Protein AF-A0A3P7NVQ3-F1 (afdb_monomer_lite)

Secondary structure (DSSP, 8-state):
-TTTTTHHHHTT--HHHHHHHHHHHHHTS---SSSSHHHHHHHHHHHHHHHHTSSGGGGS-HHHHHHHHHHHHHTTTT--S--HHHHHHTT-GGGGT-SSSHHHHHHHHHHHHHHSSTTTTTTSHHHHHHHHH--S-THHHHHHHHHHHHTS-SSS-HHHHHHHHHHHHHHHHHHHS----

Radius of gyration: 16.4 Å; chains: 1; bounding box: 39×44×44 Å

Structure (mmCIF, N/CA/C/O backbone):
data_AF-A0A3P7NVQ3-F1
#
_entry.id   AF-A0A3P7NVQ3-F1
#
loop_
_atom_site.group_PDB
_atom_site.id
_atom_site.type_symbol
_atom_site.label_atom_id
_atom_site.label_alt_id
_atom_site.label_comp_id
_atom_site.label_asym_id
_atom_site.label_entity_id
_atom_site.label_seq_id
_atom_site.pdbx_PDB_ins_code
_atom_site.Cartn_x
_atom_site.Cartn_y
_atom_site.Cartn_z
_atom_site.occupancy
_atom_site.B_iso_or_equiv
_atom_site.auth_seq_id
_atom_site.auth_comp_id
_atom_site.auth_asym_id
_atom_site.auth_atom_id
_atom_site.pdbx_PDB_model_num
ATOM 1 N N . MET A 1 1 ? -5.938 -7.712 10.468 1.00 94.06 1 MET A N 1
ATOM 2 C CA . MET A 1 1 ? -5.215 -6.427 10.282 1.00 94.06 1 MET A CA 1
ATOM 3 C C . MET A 1 1 ? -6.097 -5.220 10.588 1.00 94.06 1 MET A C 1
ATOM 5 O O . MET A 1 1 ? -6.006 -4.724 11.696 1.00 94.06 1 MET A O 1
ATOM 9 N N . PHE A 1 2 ? -6.963 -4.755 9.673 1.00 95.00 2 PHE A N 1
ATOM 10 C CA . PHE A 1 2 ? -7.770 -3.534 9.885 1.00 95.00 2 PHE A CA 1
ATOM 11 C C . PHE A 1 2 ? -8.706 -3.619 11.100 1.00 95.00 2 PHE A C 1
ATOM 13 O O . PHE A 1 2 ? -8.749 -2.690 11.899 1.00 95.00 2 PHE A O 1
ATOM 20 N N . THR A 1 3 ? -9.419 -4.737 11.265 1.00 95.75 3 THR A N 1
ATOM 21 C CA . THR A 1 3 ? -10.297 -4.971 12.424 1.00 95.75 3 THR A CA 1
ATOM 22 C C . THR A 1 3 ? -9.504 -5.094 13.727 1.00 95.75 3 THR A C 1
ATOM 24 O O . THR A 1 3 ? -9.864 -4.470 14.714 1.00 95.75 3 THR A O 1
ATOM 27 N N . ASP A 1 4 ? -8.384 -5.824 13.731 1.00 96.25 4 ASP A N 1
ATOM 28 C CA . ASP A 1 4 ? -7.575 -6.053 14.948 1.00 96.25 4 ASP A CA 1
ATOM 29 C C . ASP A 1 4 ? -6.795 -4.813 15.421 1.00 96.25 4 ASP A C 1
ATOM 31 O O . ASP A 1 4 ? -6.326 -4.764 16.565 1.00 96.25 4 ASP A O 1
ATOM 35 N N . LEU A 1 5 ? -6.603 -3.844 14.521 1.00 94.06 5 LEU A N 1
ATOM 36 C CA . LEU A 1 5 ? -6.102 -2.500 14.819 1.00 94.06 5 LEU A CA 1
ATOM 37 C C . LEU A 1 5 ? -7.241 -1.513 15.129 1.00 94.06 5 LEU A C 1
ATOM 39 O O . LEU A 1 5 ? -6.966 -0.335 15.320 1.00 94.06 5 LEU A O 1
ATOM 43 N N . ASP A 1 6 ? -8.498 -1.970 15.163 1.00 94.25 6 ASP A N 1
ATOM 44 C CA . ASP A 1 6 ? -9.700 -1.163 15.425 1.00 94.25 6 ASP A CA 1
ATOM 45 C C . ASP A 1 6 ? -9.954 -0.032 14.399 1.00 94.25 6 ASP A C 1
ATOM 47 O O . ASP A 1 6 ? -10.791 0.847 14.591 1.00 94.25 6 ASP A O 1
ATOM 51 N N . LEU A 1 7 ? -9.282 -0.073 13.245 1.00 90.81 7 LEU A N 1
ATOM 52 C CA . LEU A 1 7 ? -9.358 0.978 12.221 1.00 90.81 7 LEU A CA 1
ATOM 53 C C . LEU A 1 7 ? -10.731 1.030 11.544 1.00 90.81 7 LEU A C 1
ATOM 55 O O . LEU A 1 7 ? -11.182 2.094 11.132 1.00 90.81 7 LEU A O 1
ATOM 59 N N . VAL A 1 8 ? -11.409 -0.117 11.439 1.00 91.50 8 VAL A N 1
ATOM 60 C CA . VAL A 1 8 ? -12.754 -0.195 10.849 1.00 91.50 8 VAL A CA 1
ATOM 61 C C . VAL A 1 8 ? -13.749 0.630 11.662 1.00 91.50 8 VAL A C 1
ATOM 63 O O . VAL A 1 8 ? -14.489 1.429 11.092 1.00 91.50 8 VAL A O 1
ATOM 66 N N . ASN A 1 9 ? -13.726 0.482 12.987 1.00 91.12 9 ASN A N 1
ATOM 67 C CA . ASN A 1 9 ? -14.638 1.196 13.874 1.00 91.12 9 ASN A CA 1
ATOM 68 C C . ASN A 1 9 ? -14.258 2.674 13.979 1.00 91.12 9 ASN A C 1
ATOM 70 O O . ASN A 1 9 ? -15.122 3.534 13.831 1.00 91.12 9 ASN A O 1
ATOM 74 N N . ARG A 1 10 ? -12.966 2.973 14.170 1.00 88.06 10 ARG A N 1
ATOM 75 C CA . ARG A 1 10 ? -12.467 4.344 14.372 1.00 88.06 10 ARG A CA 1
ATOM 76 C C . ARG A 1 10 ? -12.704 5.273 13.195 1.00 88.06 10 ARG A C 1
ATOM 78 O O . ARG A 1 10 ? -12.962 6.453 13.396 1.00 88.06 10 ARG A O 1
ATOM 85 N N . PHE A 1 11 ? -12.624 4.742 11.979 1.00 84.44 11 PHE A N 1
ATOM 86 C CA . PHE A 1 11 ? -12.828 5.514 10.754 1.00 84.44 11 PHE A CA 1
ATOM 87 C C . PHE A 1 11 ? -14.183 5.248 10.095 1.00 84.44 11 PHE A C 1
ATOM 89 O O . PHE A 1 11 ? -14.410 5.711 8.980 1.00 84.44 11 PHE A O 1
ATOM 96 N N . HIS A 1 12 ? -15.080 4.508 10.760 1.00 84.06 12 HIS A N 1
ATOM 97 C CA . HIS A 1 12 ? -16.396 4.135 10.230 1.00 84.06 12 HIS A CA 1
ATOM 98 C C . HIS A 1 12 ? -16.325 3.539 8.815 1.00 84.06 12 HIS A C 1
ATOM 100 O O . HIS A 1 12 ? -17.126 3.855 7.932 1.00 84.06 12 HIS A O 1
ATOM 106 N N . ILE A 1 13 ? -15.331 2.679 8.592 1.00 84.69 13 ILE A N 1
ATOM 107 C CA . ILE A 1 13 ? -15.088 2.066 7.291 1.00 84.69 13 ILE A CA 1
ATOM 108 C C . ILE A 1 13 ? -16.152 0.996 7.051 1.00 84.69 13 ILE A C 1
ATOM 110 O O . ILE A 1 13 ? -16.251 0.024 7.798 1.00 84.69 13 ILE A O 1
ATOM 114 N N . ASP A 1 14 ? -16.916 1.131 5.967 1.00 87.88 14 ASP A N 1
ATOM 115 C CA . ASP A 1 14 ? -17.829 0.075 5.534 1.00 87.88 14 ASP A CA 1
ATOM 116 C C . ASP A 1 14 ? -17.043 -1.203 5.196 1.00 87.88 14 ASP A C 1
ATOM 118 O O . ASP A 1 14 ? -16.196 -1.219 4.296 1.00 87.88 14 ASP A O 1
ATOM 122 N N . TYR A 1 15 ? -17.334 -2.287 5.916 1.00 89.06 15 TYR A N 1
ATOM 123 C CA . TYR A 1 15 ? -16.588 -3.542 5.812 1.00 89.06 15 TYR A CA 1
ATOM 124 C C . TYR A 1 15 ? -16.634 -4.130 4.396 1.00 89.06 15 TYR A C 1
ATOM 126 O O . TYR A 1 15 ? -15.621 -4.600 3.877 1.00 89.06 15 TYR A O 1
ATOM 134 N N . ILE A 1 16 ? -17.788 -4.051 3.726 1.00 90.25 16 ILE A N 1
ATOM 135 C CA . ILE A 1 16 ? -17.937 -4.559 2.360 1.00 90.25 16 ILE A CA 1
ATOM 136 C C . ILE A 1 16 ? -17.099 -3.728 1.381 1.00 90.25 16 ILE A C 1
ATOM 138 O O . ILE A 1 16 ? -16.435 -4.291 0.507 1.00 90.25 16 ILE A O 1
ATOM 142 N N . SER A 1 17 ? -17.089 -2.404 1.529 1.00 86.69 17 SER A N 1
ATOM 143 C CA . SER A 1 17 ? -16.240 -1.507 0.740 1.00 86.69 17 SER A CA 1
ATOM 144 C C . SER A 1 17 ? -14.755 -1.806 0.966 1.00 86.69 17 SER A C 1
ATOM 146 O O . SER A 1 17 ? -14.005 -1.875 -0.008 1.00 86.69 17 SER A O 1
ATOM 148 N N . LEU A 1 18 ? -14.336 -2.093 2.207 1.00 90.44 18 LEU A N 1
ATOM 149 C CA . LEU A 1 18 ? -12.960 -2.498 2.521 1.00 90.44 18 LEU A CA 1
ATOM 150 C C . LEU A 1 18 ? -12.584 -3.804 1.815 1.00 90.44 18 LEU A C 1
ATOM 152 O O . LEU A 1 18 ? -11.536 -3.877 1.175 1.00 90.44 18 LEU A O 1
ATOM 156 N N . CYS A 1 19 ? -13.443 -4.825 1.876 1.00 92.75 19 CYS A N 1
ATOM 157 C CA . CYS A 1 19 ? -13.215 -6.091 1.179 1.00 92.75 19 CYS A CA 1
ATOM 158 C C . CYS A 1 19 ? -13.107 -5.897 -0.338 1.00 92.75 19 CYS A C 1
ATOM 160 O O . CYS A 1 19 ? -12.206 -6.449 -0.969 1.00 92.75 19 CYS A O 1
ATOM 162 N N . ARG A 1 20 ? -13.992 -5.096 -0.942 1.00 91.56 20 ARG A N 1
ATOM 163 C CA . ARG A 1 20 ? -13.943 -4.816 -2.385 1.00 91.56 20 ARG A CA 1
ATOM 164 C C . ARG A 1 20 ? -12.692 -4.031 -2.779 1.00 91.56 20 ARG A C 1
ATOM 166 O O . ARG A 1 20 ? -12.107 -4.320 -3.824 1.00 91.56 20 ARG A O 1
ATOM 173 N N . TRP A 1 21 ? -12.262 -3.083 -1.949 1.00 92.31 21 TRP A N 1
ATOM 174 C CA . TRP A 1 21 ? -11.001 -2.374 -2.145 1.00 92.31 21 TRP A CA 1
ATOM 175 C C . TRP A 1 21 ? -9.808 -3.339 -2.079 1.00 92.31 21 TRP A C 1
ATOM 177 O O . TRP A 1 21 ? -9.025 -3.379 -3.022 1.00 92.31 21 TRP A O 1
ATOM 187 N N . LEU A 1 22 ? -9.728 -4.207 -1.062 1.00 95.19 22 LEU A N 1
ATOM 188 C CA . LEU A 1 22 ? -8.673 -5.226 -0.942 1.00 95.19 22 LEU A CA 1
ATOM 189 C C . LEU A 1 22 ? -8.615 -6.158 -2.161 1.00 95.19 22 LEU A C 1
ATOM 191 O O . LEU A 1 22 ? -7.534 -6.463 -2.665 1.00 95.19 22 LEU A O 1
ATOM 195 N N . LEU A 1 23 ? -9.773 -6.594 -2.665 1.00 95.50 23 LEU A N 1
ATOM 196 C CA . LEU A 1 23 ? -9.852 -7.401 -3.885 1.00 95.50 23 LEU A CA 1
ATOM 197 C C . LEU A 1 23 ? -9.375 -6.627 -5.119 1.00 95.50 23 LEU A C 1
ATOM 199 O O . LEU A 1 23 ? -8.719 -7.206 -5.985 1.00 95.50 23 LEU A O 1
ATOM 203 N N . SER A 1 24 ? -9.670 -5.329 -5.189 1.00 94.88 24 SER A N 1
ATOM 204 C CA . SER A 1 24 ? -9.212 -4.457 -6.273 1.00 94.88 24 SER A CA 1
ATOM 205 C C . SER A 1 24 ? -7.697 -4.259 -6.223 1.00 94.88 24 SER A C 1
ATOM 207 O O . SER A 1 24 ? -7.045 -4.428 -7.248 1.00 94.88 24 SER A O 1
ATOM 209 N N . VAL A 1 25 ? -7.121 -4.008 -5.044 1.00 95.44 25 VAL A N 1
ATOM 210 C CA . VAL A 1 25 ? -5.664 -3.943 -4.834 1.00 95.44 25 VAL A CA 1
ATOM 211 C C . VAL A 1 25 ? -5.010 -5.247 -5.282 1.00 95.44 25 VAL A C 1
ATOM 213 O O . VAL A 1 25 ? -4.164 -5.228 -6.171 1.00 95.44 25 VAL A O 1
ATOM 216 N N . LYS A 1 26 ? -5.467 -6.396 -4.765 1.00 97.31 26 LYS A N 1
ATOM 217 C CA . LYS A 1 26 ? -4.950 -7.717 -5.154 1.00 97.31 26 LYS A CA 1
ATOM 218 C C . LYS A 1 26 ? -4.996 -7.941 -6.666 1.00 97.31 26 LYS A C 1
ATOM 220 O O . LYS A 1 26 ? -4.033 -8.449 -7.230 1.00 97.31 26 LYS A O 1
ATOM 225 N N . LYS A 1 27 ? -6.101 -7.574 -7.324 1.00 96.94 27 LYS A N 1
ATOM 226 C CA . LYS A 1 27 ? -6.277 -7.736 -8.776 1.00 96.94 27 LYS A CA 1
ATOM 227 C C . LYS A 1 27 ? -5.294 -6.889 -9.596 1.00 96.94 27 LYS A C 1
ATOM 229 O O . LYS A 1 27 ? -4.994 -7.258 -10.726 1.00 96.94 27 LYS A O 1
ATOM 234 N N . ASN A 1 28 ? -4.816 -5.772 -9.050 1.00 96.62 28 ASN A N 1
ATOM 235 C CA . ASN A 1 28 ? -3.883 -4.868 -9.727 1.00 96.62 28 ASN A CA 1
ATOM 236 C C . ASN A 1 28 ? -2.406 -5.210 -9.462 1.00 96.62 28 ASN A C 1
ATOM 238 O O . ASN A 1 28 ? -1.522 -4.539 -9.985 1.00 96.62 28 ASN A O 1
ATOM 242 N N . TYR A 1 29 ? -2.114 -6.278 -8.718 1.00 97.81 29 TYR A N 1
ATOM 243 C CA . TYR A 1 29 ? -0.786 -6.888 -8.722 1.00 97.81 29 TYR A CA 1
ATOM 244 C C . TYR A 1 29 ? -0.635 -7.840 -9.911 1.00 97.81 29 TYR A C 1
ATOM 246 O O . TYR A 1 29 ? -1.507 -8.670 -10.169 1.00 97.81 29 TYR A O 1
ATOM 254 N N . ARG A 1 30 ? 0.494 -7.742 -10.620 1.00 96.94 30 ARG A N 1
ATOM 255 C CA . ARG A 1 30 ? 0.827 -8.649 -11.726 1.00 96.94 30 ARG A CA 1
ATOM 256 C C . ARG A 1 30 ? 1.413 -9.960 -11.211 1.00 96.94 30 ARG A C 1
ATOM 258 O O . ARG A 1 30 ? 1.992 -10.020 -10.126 1.00 96.94 30 ARG A O 1
ATOM 265 N N . ASP A 1 31 ? 1.294 -10.998 -12.032 1.00 96.50 31 ASP A N 1
ATOM 266 C CA . ASP A 1 31 ? 1.946 -12.282 -11.792 1.00 96.50 31 ASP A CA 1
ATOM 267 C C . ASP A 1 31 ? 3.416 -12.213 -12.234 1.00 96.50 31 ASP A C 1
ATOM 269 O O . ASP A 1 31 ? 3.766 -12.456 -13.388 1.00 96.50 31 ASP A O 1
ATOM 273 N N . VAL A 1 32 ? 4.269 -11.758 -11.317 1.00 94.56 32 VAL A N 1
ATOM 274 C CA . VAL A 1 32 ? 5.725 -11.660 -11.481 1.00 94.56 32 VAL A CA 1
ATOM 275 C C . VAL A 1 32 ? 6.415 -12.411 -10.347 1.00 94.56 32 VAL A C 1
ATOM 277 O O . VAL A 1 32 ? 5.838 -12.599 -9.278 1.00 94.56 32 VAL A O 1
ATOM 280 N N . ILE A 1 33 ? 7.674 -12.809 -10.546 1.00 92.69 33 ILE A N 1
ATOM 281 C CA . ILE A 1 33 ? 8.394 -13.707 -9.624 1.00 92.69 33 ILE A CA 1
ATOM 282 C C . ILE A 1 33 ? 8.419 -13.179 -8.177 1.00 92.69 33 ILE A C 1
ATOM 284 O O . ILE A 1 33 ? 8.233 -13.956 -7.244 1.00 92.69 33 ILE A O 1
ATOM 288 N N . TYR A 1 34 ? 8.630 -11.870 -7.987 1.00 89.56 34 TYR A N 1
ATOM 289 C CA . TYR A 1 34 ? 8.819 -11.280 -6.655 1.00 89.56 34 TYR A CA 1
ATOM 290 C C . TYR A 1 34 ? 7.787 -10.206 -6.287 1.00 89.56 34 TYR A C 1
ATOM 292 O O . TYR A 1 34 ? 7.025 -10.423 -5.352 1.00 89.56 34 TYR A O 1
ATOM 300 N N . HIS A 1 35 ? 7.725 -9.082 -7.014 1.00 91.06 35 HIS A N 1
ATOM 301 C CA . HIS A 1 35 ? 6.845 -7.929 -6.731 1.00 91.06 35 HIS A CA 1
ATOM 302 C C . HIS A 1 35 ? 5.363 -8.195 -7.071 1.00 91.06 35 HIS A C 1
ATOM 304 O O . HIS A 1 35 ? 4.754 -7.530 -7.905 1.00 91.06 35 HIS A O 1
ATOM 310 N N . ASN A 1 36 ? 4.798 -9.235 -6.464 1.00 92.62 36 ASN A N 1
ATOM 311 C CA . ASN A 1 36 ? 3.431 -9.709 -6.651 1.00 92.62 36 ASN A CA 1
ATOM 312 C C . ASN A 1 36 ? 2.594 -9.499 -5.374 1.00 92.62 36 ASN A C 1
ATOM 314 O O . ASN A 1 36 ? 3.081 -9.020 -4.348 1.00 92.62 36 ASN A O 1
ATOM 318 N N . TRP A 1 37 ? 1.322 -9.906 -5.411 1.00 97.62 37 TRP A N 1
ATOM 319 C CA . TRP A 1 37 ? 0.411 -9.769 -4.268 1.00 97.62 37 TRP A CA 1
ATOM 320 C C . TRP A 1 37 ? 0.948 -10.406 -2.978 1.00 97.62 37 TRP A C 1
ATOM 322 O O . TRP A 1 37 ? 0.734 -9.873 -1.890 1.00 97.62 37 TRP A O 1
ATOM 332 N N . ARG A 1 38 ? 1.653 -11.542 -3.072 1.00 95.38 38 ARG A N 1
ATOM 333 C CA . ARG A 1 38 ? 2.204 -12.212 -1.888 1.00 95.38 38 ARG A CA 1
ATOM 334 C C . ARG A 1 38 ? 3.290 -11.365 -1.232 1.00 95.38 38 ARG A C 1
ATOM 336 O O . ARG A 1 38 ? 3.328 -11.303 -0.007 1.00 95.38 38 ARG A O 1
ATOM 343 N N . HIS A 1 39 ? 4.122 -10.688 -2.022 1.00 90.88 39 HIS A N 1
ATOM 344 C CA . HIS A 1 39 ? 5.099 -9.738 -1.497 1.00 90.88 39 HIS A CA 1
ATOM 345 C C . HIS A 1 39 ? 4.418 -8.588 -0.745 1.00 90.88 39 HIS A C 1
ATOM 347 O O . HIS A 1 39 ? 4.717 -8.371 0.428 1.00 90.88 39 HIS A O 1
ATOM 353 N N . ALA A 1 40 ? 3.437 -7.929 -1.362 1.00 91.06 40 ALA A N 1
ATOM 354 C CA . ALA A 1 40 ? 2.699 -6.834 -0.730 1.00 91.06 40 ALA A CA 1
ATOM 355 C C . ALA A 1 40 ? 1.985 -7.259 0.561 1.00 91.06 40 ALA A C 1
ATOM 357 O O . ALA A 1 40 ? 2.050 -6.569 1.580 1.00 91.06 40 ALA A O 1
ATOM 358 N N . PHE A 1 41 ? 1.352 -8.436 0.548 1.00 94.56 41 PHE A N 1
ATOM 359 C CA . PHE A 1 41 ? 0.707 -8.997 1.729 1.00 94.56 41 PHE A CA 1
ATOM 360 C C . PHE A 1 41 ? 1.708 -9.279 2.855 1.00 94.56 41 PHE A C 1
ATOM 362 O O . PHE A 1 41 ? 1.426 -8.947 4.003 1.00 94.56 41 PHE A O 1
ATOM 369 N N . ASN A 1 42 ? 2.878 -9.846 2.541 1.00 89.94 42 ASN A N 1
ATOM 370 C CA . ASN A 1 42 ? 3.928 -10.092 3.531 1.00 89.94 42 ASN A CA 1
ATOM 371 C C . ASN A 1 42 ? 4.431 -8.780 4.145 1.00 89.94 42 ASN A C 1
ATOM 373 O O . ASN A 1 42 ? 4.528 -8.684 5.361 1.00 89.94 42 ASN A O 1
ATOM 377 N N . VAL A 1 43 ? 4.680 -7.749 3.330 1.00 84.81 43 VAL A N 1
ATOM 378 C CA . VAL A 1 43 ? 5.092 -6.421 3.818 1.00 84.81 43 VAL A CA 1
ATOM 379 C C . VAL A 1 43 ? 4.036 -5.834 4.765 1.00 84.81 43 VAL A C 1
ATOM 381 O O . VAL A 1 43 ? 4.367 -5.381 5.862 1.00 84.81 43 VAL A O 1
ATOM 384 N N . ALA A 1 44 ? 2.753 -5.897 4.395 1.00 90.75 44 ALA A N 1
ATOM 385 C CA . ALA A 1 44 ? 1.658 -5.439 5.252 1.00 90.75 44 ALA A CA 1
ATOM 386 C C . ALA A 1 44 ? 1.525 -6.267 6.541 1.00 90.75 44 ALA A C 1
ATOM 388 O O . ALA A 1 44 ? 1.275 -5.713 7.612 1.00 90.75 44 ALA A O 1
ATOM 389 N N . GLN A 1 45 ? 1.720 -7.585 6.458 1.00 92.25 45 GLN A N 1
ATOM 390 C CA . GLN A 1 45 ? 1.664 -8.483 7.607 1.00 92.25 45 GLN A CA 1
ATOM 391 C C . GLN A 1 45 ? 2.804 -8.224 8.586 1.00 92.25 45 GLN A C 1
ATOM 393 O O . GLN A 1 45 ? 2.550 -8.162 9.789 1.00 92.25 45 GLN A O 1
ATOM 398 N N . THR A 1 46 ? 4.023 -8.011 8.097 1.00 85.69 46 THR A N 1
ATOM 399 C CA . THR A 1 46 ? 5.161 -7.661 8.946 1.00 85.69 46 THR A CA 1
ATOM 400 C C . THR A 1 46 ? 4.911 -6.347 9.677 1.00 85.69 46 THR A C 1
ATOM 402 O O . THR A 1 46 ? 5.094 -6.273 10.892 1.00 85.69 46 THR A O 1
ATOM 405 N N . MET A 1 47 ? 4.388 -5.335 8.979 1.00 86.56 47 MET A N 1
ATOM 406 C CA . MET A 1 47 ? 4.044 -4.056 9.599 1.00 86.56 47 MET A CA 1
ATOM 407 C C . MET A 1 47 ? 2.923 -4.185 10.638 1.00 86.56 47 MET A C 1
ATOM 409 O O . MET A 1 47 ? 3.009 -3.632 11.733 1.00 86.56 47 MET A O 1
ATOM 413 N N . PHE A 1 48 ? 1.897 -4.988 10.346 1.00 90.88 48 PHE A N 1
ATOM 414 C CA . PHE A 1 48 ? 0.845 -5.314 11.306 1.00 90.88 48 PHE A CA 1
ATOM 415 C C . PHE A 1 48 ? 1.394 -6.007 12.563 1.00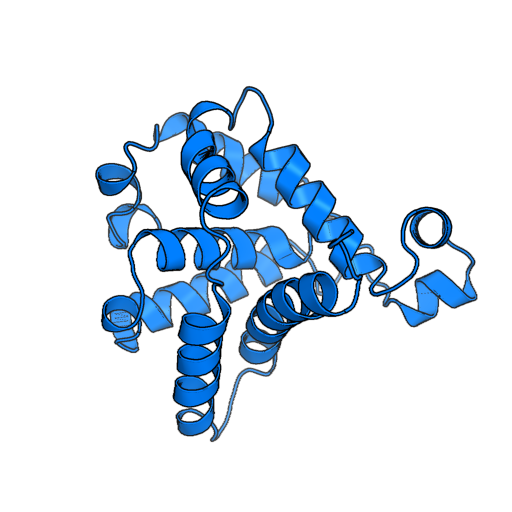 90.88 48 PHE A C 1
ATOM 417 O O . PHE A 1 48 ? 1.022 -5.635 13.677 1.00 90.88 48 PHE 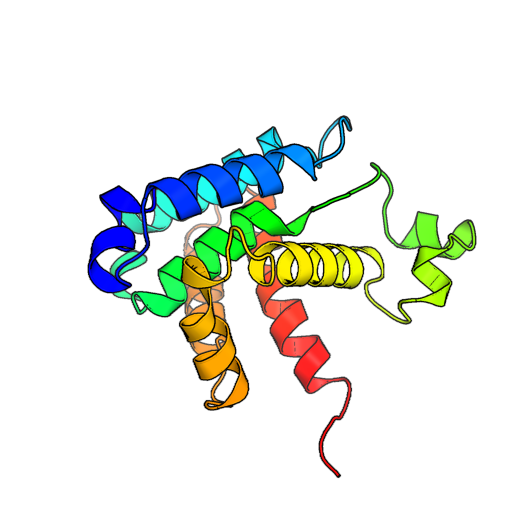A O 1
ATOM 424 N N . SER A 1 49 ? 2.307 -6.970 12.410 1.00 87.19 49 SER A N 1
ATOM 425 C CA . SER A 1 49 ? 2.990 -7.601 13.542 1.00 87.19 49 SER A CA 1
ATOM 426 C C . SER A 1 49 ? 3.781 -6.578 14.353 1.00 87.19 49 SER A C 1
ATOM 428 O O . SER A 1 49 ? 3.687 -6.566 15.575 1.00 87.19 49 SER A O 1
ATOM 430 N N . MET A 1 50 ? 4.481 -5.649 13.707 1.00 83.31 50 MET A N 1
ATOM 431 C CA . MET A 1 50 ? 5.212 -4.601 14.423 1.00 83.31 50 MET A CA 1
ATOM 432 C C . MET A 1 50 ? 4.290 -3.649 15.193 1.00 83.31 50 MET A C 1
ATOM 434 O O . MET A 1 50 ? 4.646 -3.220 16.292 1.00 83.31 50 MET A O 1
ATOM 438 N N . PHE A 1 51 ? 3.085 -3.373 14.689 1.00 85.94 51 PHE A N 1
ATOM 439 C CA . PHE A 1 51 ? 2.073 -2.649 15.458 1.00 85.94 51 PHE A CA 1
ATOM 440 C C . PHE A 1 51 ? 1.574 -3.450 16.665 1.00 85.94 51 PHE A C 1
ATOM 442 O O . PHE A 1 51 ? 1.579 -2.921 17.776 1.00 85.94 51 PHE A O 1
ATOM 449 N N . LYS A 1 52 ? 1.172 -4.713 16.474 1.00 88.38 52 LYS A N 1
ATOM 450 C CA . LYS A 1 52 ? 0.522 -5.514 17.528 1.00 88.38 52 LYS A CA 1
ATOM 451 C C . LYS A 1 52 ? 1.480 -6.073 18.574 1.00 88.38 52 LYS A C 1
ATOM 453 O O . LYS A 1 52 ? 1.131 -6.094 19.748 1.00 88.38 52 LYS A O 1
ATOM 458 N N . THR A 1 53 ? 2.643 -6.564 18.158 1.00 86.50 53 THR A N 1
ATOM 459 C CA . THR A 1 53 ? 3.609 -7.243 19.036 1.00 86.50 53 THR A CA 1
ATOM 460 C C . THR A 1 53 ? 4.886 -6.435 19.225 1.00 86.50 53 THR A C 1
ATOM 462 O O . THR A 1 53 ? 5.491 -6.498 20.289 1.00 86.50 53 THR A O 1
ATOM 465 N N . GLY A 1 54 ? 5.278 -5.637 18.229 1.00 78.00 54 GLY A N 1
ATOM 466 C CA . GLY A 1 54 ? 6.468 -4.780 18.293 1.00 78.00 54 GLY A CA 1
ATOM 467 C C . GLY A 1 54 ? 6.273 -3.472 19.067 1.00 78.00 54 GLY A C 1
ATOM 468 O O . GLY A 1 54 ? 7.206 -2.678 19.155 1.00 78.00 54 GLY A O 1
ATOM 469 N N . GLY A 1 55 ? 5.073 -3.218 19.598 1.00 80.38 55 GLY A N 1
ATOM 470 C CA . GLY A 1 55 ? 4.764 -2.021 20.382 1.00 80.38 55 GLY A CA 1
ATOM 471 C C . GLY A 1 55 ? 4.716 -0.724 19.572 1.00 80.38 55 GLY A C 1
ATOM 472 O O . GLY A 1 55 ? 4.581 0.343 20.164 1.00 80.38 55 GLY A O 1
ATOM 473 N N . LEU A 1 56 ? 4.796 -0.777 18.235 1.00 78.69 56 LEU A N 1
ATOM 474 C CA . LEU A 1 56 ? 4.776 0.437 17.420 1.00 78.69 56 LEU A CA 1
ATOM 475 C C . LEU A 1 56 ? 3.424 1.144 17.457 1.00 78.69 56 LEU A C 1
ATOM 477 O O . LEU A 1 56 ? 3.397 2.353 17.281 1.00 78.69 56 LEU A O 1
ATOM 481 N N . GLN A 1 57 ? 2.314 0.442 17.712 1.00 83.44 57 GLN A N 1
ATOM 482 C CA . GLN A 1 57 ? 0.982 1.057 17.693 1.00 83.44 57 GLN A CA 1
ATOM 483 C C . GLN A 1 57 ? 0.856 2.247 18.665 1.00 83.44 57 GLN A C 1
ATOM 485 O O . GLN A 1 57 ? 0.098 3.166 18.392 1.00 83.44 57 GLN A O 1
ATOM 490 N N . SER A 1 58 ? 1.621 2.283 19.762 1.00 85.06 58 SER A N 1
ATOM 491 C CA . SER A 1 58 ? 1.622 3.414 20.706 1.00 85.06 58 SER A CA 1
ATOM 492 C C . SER A 1 58 ? 2.404 4.642 20.216 1.00 85.06 58 SER A C 1
ATOM 494 O O . SER A 1 58 ? 2.272 5.722 20.787 1.00 85.06 58 SER A O 1
ATOM 496 N N . LEU A 1 59 ? 3.231 4.490 19.175 1.00 78.88 59 LEU A N 1
ATOM 497 C CA . LEU A 1 59 ? 4.072 5.553 18.615 1.00 78.88 59 LEU A CA 1
ATOM 498 C C . LEU A 1 59 ? 3.401 6.313 17.465 1.00 78.88 59 LEU A C 1
ATOM 500 O O . LEU A 1 59 ? 3.897 7.384 17.094 1.00 78.88 59 LEU A O 1
ATOM 504 N N . PHE A 1 60 ? 2.320 5.756 16.915 1.00 77.12 60 PHE A N 1
ATOM 505 C CA . PHE A 1 60 ? 1.598 6.266 15.753 1.00 77.12 60 PHE A CA 1
ATOM 506 C C . PHE A 1 60 ? 0.139 6.547 16.100 1.00 77.12 60 PHE A C 1
ATOM 508 O O . PHE A 1 60 ? -0.486 5.806 16.854 1.00 77.12 60 PHE A O 1
ATOM 515 N N . GLY A 1 61 ? -0.421 7.599 15.510 1.00 79.38 61 GLY A N 1
ATOM 516 C CA . GLY A 1 61 ? -1.861 7.836 15.534 1.00 79.38 61 GLY A CA 1
ATOM 517 C C . GLY A 1 61 ? -2.620 6.810 14.688 1.00 79.38 61 GLY A C 1
ATOM 518 O O . GLY A 1 61 ? -2.062 6.193 13.778 1.00 79.38 61 GLY A O 1
ATOM 519 N N . ASP A 1 62 ? -3.923 6.666 14.933 1.00 84.50 62 ASP A N 1
ATOM 520 C CA . ASP A 1 62 ? -4.768 5.714 14.195 1.00 84.50 62 ASP A CA 1
ATOM 521 C C . ASP A 1 62 ? -4.754 5.980 12.680 1.00 84.50 62 ASP A C 1
ATOM 523 O O . ASP A 1 62 ? -4.735 5.047 11.875 1.00 84.50 62 ASP A O 1
ATOM 527 N N . LEU A 1 63 ? -4.700 7.257 12.280 1.00 78.38 63 LEU A N 1
ATOM 528 C CA . LEU A 1 63 ? -4.640 7.658 10.871 1.00 78.38 63 LEU A CA 1
ATOM 529 C C . LEU A 1 63 ? -3.311 7.254 10.227 1.00 78.38 63 LEU A C 1
ATOM 531 O O . LEU A 1 63 ? -3.281 6.824 9.077 1.00 78.38 63 LEU A O 1
ATOM 535 N N . GLU A 1 64 ? -2.216 7.366 10.974 1.00 78.81 64 GLU A N 1
ATOM 536 C CA . GLU A 1 64 ? -0.882 6.983 10.516 1.00 78.81 64 GLU A CA 1
ATOM 537 C C . GLU A 1 64 ? -0.798 5.462 10.375 1.00 78.81 64 GLU A C 1
ATOM 539 O O . GLU A 1 64 ? -0.329 4.970 9.352 1.00 78.81 64 GLU A O 1
ATOM 544 N N . CYS A 1 65 ? -1.340 4.711 11.341 1.00 83.75 65 CYS A N 1
ATOM 545 C CA . CYS A 1 65 ? -1.469 3.256 11.253 1.00 83.75 65 CYS A CA 1
ATOM 546 C C . CYS A 1 65 ? -2.272 2.833 10.013 1.00 83.75 65 CYS A C 1
ATOM 548 O O . CYS A 1 65 ? -1.849 1.941 9.273 1.00 83.75 65 CYS A O 1
ATOM 550 N N . LEU A 1 66 ? -3.407 3.493 9.756 1.00 83.69 66 LEU A N 1
ATOM 551 C CA . LEU A 1 66 ? -4.233 3.243 8.575 1.00 83.69 66 LEU A CA 1
ATOM 552 C C . LEU A 1 66 ? -3.468 3.523 7.276 1.00 83.69 66 LEU A C 1
ATOM 554 O O . LEU A 1 66 ? -3.429 2.666 6.391 1.00 83.69 66 LEU A O 1
ATOM 558 N N . ALA A 1 67 ? -2.828 4.690 7.178 1.00 79.12 67 ALA A N 1
ATOM 559 C CA . ALA A 1 67 ? -2.050 5.090 6.010 1.00 79.12 67 ALA A CA 1
ATOM 560 C C . ALA A 1 67 ? -0.880 4.131 5.741 1.00 79.12 67 ALA A C 1
ATOM 562 O O . ALA A 1 67 ? -0.662 3.740 4.597 1.00 79.12 67 ALA A O 1
ATOM 563 N N . ILE A 1 68 ? -0.170 3.699 6.788 1.00 81.31 68 ILE A N 1
ATOM 564 C CA . ILE A 1 68 ? 0.947 2.754 6.685 1.00 81.31 68 ILE A CA 1
ATOM 565 C C . ILE A 1 68 ? 0.472 1.399 6.142 1.00 81.31 68 ILE A C 1
ATOM 567 O O . ILE A 1 68 ? 1.071 0.882 5.202 1.00 81.31 68 ILE A O 1
ATOM 571 N N . ILE A 1 69 ? -0.619 0.828 6.669 1.00 89.12 69 ILE A N 1
ATOM 572 C CA . ILE A 1 69 ? -1.138 -0.460 6.175 1.00 89.12 69 ILE A CA 1
ATOM 573 C C . ILE A 1 69 ? -1.606 -0.352 4.716 1.00 89.12 69 ILE A C 1
ATOM 575 O O . ILE A 1 69 ? -1.311 -1.242 3.915 1.00 89.12 69 ILE A O 1
ATOM 579 N N . ILE A 1 70 ? -2.293 0.737 4.346 1.00 86.69 70 ILE A N 1
ATOM 580 C CA . ILE A 1 70 ? -2.709 0.989 2.956 1.00 86.69 70 ILE A CA 1
ATOM 581 C C . ILE A 1 70 ? -1.488 1.103 2.034 1.00 86.69 70 ILE A C 1
ATOM 583 O O . ILE A 1 70 ? -1.482 0.495 0.961 1.00 86.69 70 ILE A O 1
ATOM 587 N N . ALA A 1 71 ? -0.450 1.830 2.459 1.00 80.94 71 ALA A N 1
ATOM 588 C CA . ALA A 1 71 ? 0.791 1.981 1.707 1.00 80.94 71 ALA A CA 1
ATOM 589 C C . ALA A 1 71 ? 1.493 0.631 1.509 1.00 80.94 71 ALA A C 1
ATOM 591 O O . ALA A 1 71 ? 1.807 0.274 0.378 1.00 80.94 71 ALA A O 1
ATOM 592 N N . CYS A 1 72 ? 1.654 -0.170 2.568 1.00 86.12 72 CYS A N 1
ATOM 593 C CA . CYS A 1 72 ? 2.246 -1.507 2.472 1.00 86.12 72 CYS A CA 1
ATOM 594 C C . CYS A 1 72 ? 1.518 -2.399 1.455 1.00 86.12 72 CYS A C 1
ATOM 596 O O . CYS A 1 72 ? 2.166 -3.080 0.661 1.00 86.12 72 CYS A O 1
ATOM 598 N N . LEU A 1 73 ? 0.182 -2.365 1.445 1.00 93.19 73 LEU A N 1
ATOM 599 C CA . LEU A 1 73 ? -0.635 -3.148 0.515 1.00 93.19 73 LEU A CA 1
ATOM 600 C C . LEU A 1 73 ? -0.583 -2.649 -0.935 1.00 93.19 73 LEU A C 1
ATOM 602 O O . LEU A 1 73 ? -0.978 -3.404 -1.816 1.00 93.19 73 LEU A O 1
ATOM 606 N N . SER A 1 74 ? -0.137 -1.413 -1.179 1.00 89.38 74 SER A N 1
ATOM 607 C CA . SER A 1 74 ? -0.259 -0.740 -2.484 1.00 89.38 74 SER A CA 1
ATOM 608 C C . SER A 1 74 ? 1.081 -0.346 -3.122 1.00 89.38 74 SER A C 1
ATOM 610 O O . SER A 1 74 ? 1.094 0.154 -4.242 1.00 89.38 74 SER A O 1
ATOM 612 N N . HIS A 1 75 ? 2.208 -0.548 -2.433 1.00 83.50 75 HIS A N 1
ATOM 613 C CA . HIS A 1 75 ? 3.505 0.032 -2.811 1.00 83.50 75 HIS A CA 1
ATOM 614 C C . HIS A 1 75 ? 4.113 -0.479 -4.129 1.00 83.50 75 HIS A C 1
ATOM 616 O O . HIS A 1 75 ? 5.056 0.116 -4.626 1.00 83.50 75 HIS A O 1
ATOM 622 N N . ASP A 1 76 ? 3.581 -1.565 -4.690 1.00 88.69 76 ASP A N 1
ATOM 623 C CA . ASP A 1 76 ? 4.118 -2.248 -5.880 1.00 88.69 76 ASP A CA 1
ATOM 624 C C . ASP A 1 76 ? 3.001 -2.553 -6.905 1.00 88.69 76 ASP A C 1
ATOM 626 O O . ASP A 1 76 ? 3.065 -3.508 -7.686 1.00 88.69 76 ASP A O 1
ATOM 630 N N . LEU A 1 77 ? 1.914 -1.774 -6.883 1.00 90.62 77 LEU A N 1
ATOM 631 C CA . LEU A 1 77 ? 0.772 -1.963 -7.782 1.00 90.62 77 LEU A CA 1
ATOM 632 C C . LEU A 1 77 ? 1.181 -1.880 -9.259 1.00 90.62 77 LEU A C 1
ATOM 634 O O . LEU A 1 77 ? 1.856 -0.951 -9.681 1.00 90.62 77 LEU A O 1
ATOM 638 N N . ASP A 1 78 ? 0.726 -2.825 -10.080 1.00 95.56 78 ASP A N 1
ATOM 639 C CA . ASP A 1 78 ? 1.075 -2.939 -11.503 1.00 95.56 78 ASP A CA 1
ATOM 640 C C . ASP A 1 78 ? 2.585 -3.128 -11.791 1.00 95.56 78 ASP A C 1
ATOM 642 O O . ASP A 1 78 ? 3.026 -2.943 -12.928 1.00 95.56 78 ASP A O 1
ATOM 646 N N . HIS A 1 79 ? 3.399 -3.545 -10.809 1.00 91.81 79 HIS A N 1
ATOM 647 C CA . HIS A 1 79 ? 4.831 -3.788 -11.019 1.00 91.81 79 HIS A CA 1
ATOM 648 C C . HIS A 1 79 ? 5.092 -4.885 -12.071 1.00 91.81 79 HIS A C 1
ATOM 650 O O . HIS A 1 79 ? 4.521 -5.974 -12.036 1.00 91.81 79 HIS A O 1
ATOM 656 N N . ARG A 1 80 ? 5.997 -4.615 -13.025 1.00 93.12 80 ARG A N 1
ATOM 657 C CA . ARG A 1 80 ? 6.204 -5.441 -14.241 1.00 93.12 80 ARG A CA 1
ATOM 658 C C . ARG A 1 80 ? 7.390 -6.405 -14.182 1.00 93.12 80 ARG A C 1
ATOM 660 O O . ARG A 1 80 ? 7.711 -7.047 -15.173 1.00 93.12 80 ARG A O 1
ATOM 667 N N . GLY A 1 81 ? 8.036 -6.515 -13.024 1.00 90.31 81 GLY A N 1
ATOM 668 C CA . GLY A 1 81 ? 9.180 -7.411 -12.800 1.00 90.31 81 GLY A CA 1
ATOM 669 C C . GLY A 1 81 ? 10.519 -6.835 -13.272 1.00 90.31 81 GLY A C 1
ATOM 670 O O . GLY A 1 81 ? 11.498 -7.557 -13.410 1.00 90.31 81 GLY A O 1
ATOM 671 N N . THR A 1 82 ? 10.563 -5.529 -13.505 1.00 90.00 82 THR A N 1
ATOM 672 C CA . THR A 1 82 ? 11.723 -4.785 -14.011 1.00 90.00 82 THR A CA 1
ATOM 673 C C . THR A 1 82 ? 11.962 -3.571 -13.126 1.00 90.00 82 THR A C 1
ATOM 675 O O . THR A 1 82 ? 10.998 -3.057 -12.575 1.00 90.00 82 THR A O 1
ATOM 678 N N . ASN A 1 83 ? 13.191 -3.065 -13.052 1.00 83.56 83 ASN A N 1
ATOM 679 C CA . ASN A 1 83 ? 13.526 -1.889 -12.242 1.00 83.56 83 ASN A CA 1
ATOM 680 C C . ASN A 1 83 ? 13.500 -0.571 -13.049 1.00 83.56 83 ASN A C 1
ATOM 682 O O . ASN A 1 83 ? 13.392 -0.581 -14.275 1.00 83.56 83 ASN A O 1
ATOM 686 N N . ASN A 1 84 ? 13.663 0.569 -12.369 1.00 79.25 84 ASN A N 1
ATOM 687 C CA . ASN A 1 84 ? 13.696 1.897 -12.999 1.00 79.25 84 ASN A CA 1
ATOM 688 C C . ASN A 1 84 ? 14.775 2.042 -14.084 1.00 79.25 84 ASN A C 1
ATOM 690 O O . ASN A 1 84 ? 14.530 2.661 -15.117 1.00 79.25 84 ASN A O 1
ATOM 694 N N . GLN A 1 85 ? 15.957 1.443 -13.898 1.00 83.25 85 GLN A N 1
ATOM 695 C CA . GLN A 1 85 ? 17.010 1.500 -14.918 1.00 83.25 85 GLN A CA 1
ATOM 696 C C . GLN A 1 85 ? 16.588 0.802 -16.209 1.00 83.25 85 GLN A C 1
ATOM 698 O O . GLN A 1 85 ? 16.904 1.289 -17.291 1.00 83.25 85 GLN A O 1
ATOM 703 N N . PHE A 1 86 ? 15.880 -0.325 -16.106 1.00 88.94 86 PHE A N 1
ATOM 704 C CA . PHE A 1 86 ? 15.310 -0.998 -17.265 1.00 88.94 86 PHE A CA 1
ATOM 705 C C . PHE A 1 86 ? 14.308 -0.084 -17.971 1.00 88.94 86 PHE A C 1
ATOM 707 O O . PHE A 1 86 ? 14.457 0.134 -19.167 1.00 88.94 86 PHE A O 1
ATOM 714 N N . GLN A 1 87 ? 13.365 0.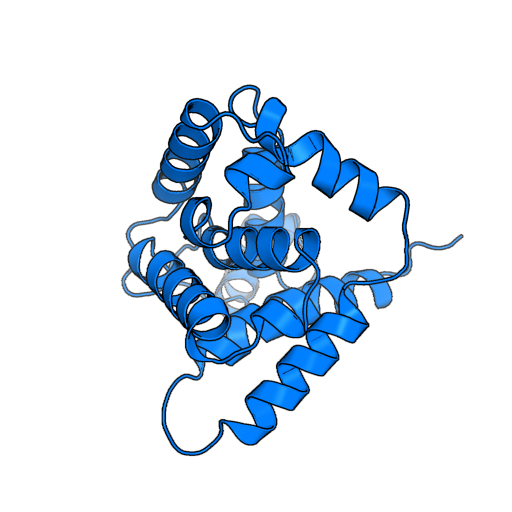516 -17.231 1.00 87.88 87 GLN A N 1
ATOM 715 C CA . GLN A 1 87 ? 12.354 1.421 -17.794 1.00 87.88 87 GLN A CA 1
ATOM 716 C C . GLN A 1 87 ? 12.999 2.538 -18.629 1.00 87.88 87 GLN A C 1
ATOM 718 O O . GLN A 1 87 ? 12.646 2.699 -19.798 1.00 87.88 87 GLN A O 1
ATOM 723 N N . ILE A 1 88 ? 14.002 3.222 -18.059 1.00 85.69 88 ILE A N 1
ATOM 724 C CA . ILE A 1 88 ? 14.766 4.299 -18.710 1.00 85.69 88 ILE A CA 1
ATOM 725 C C . ILE A 1 88 ? 15.495 3.783 -19.954 1.00 85.69 88 ILE A C 1
ATOM 727 O O . ILE A 1 88 ? 15.350 4.349 -21.033 1.00 85.69 88 ILE A O 1
ATOM 731 N N . LYS A 1 89 ? 16.252 2.685 -19.834 1.00 92.56 89 LYS A N 1
ATOM 732 C CA . LYS A 1 89 ? 17.043 2.139 -20.951 1.00 92.56 89 LYS A CA 1
ATOM 733 C C . LYS A 1 89 ? 16.179 1.663 -22.115 1.00 92.56 89 LYS A C 1
ATOM 735 O O . LYS A 1 89 ? 16.623 1.722 -23.255 1.00 92.56 89 LYS A O 1
ATOM 740 N N . THR A 1 90 ? 14.970 1.183 -21.836 1.00 92.81 90 THR A N 1
ATOM 741 C CA . THR A 1 90 ? 14.031 0.725 -22.867 1.00 92.81 90 THR A CA 1
ATOM 742 C C . THR A 1 90 ? 13.094 1.817 -23.373 1.00 92.81 90 THR A C 1
ATOM 744 O O . THR A 1 90 ? 12.256 1.516 -24.215 1.00 92.81 90 THR A O 1
ATOM 747 N N . MET A 1 91 ? 13.196 3.050 -22.854 1.00 91.00 91 MET A N 1
ATOM 748 C CA . MET A 1 91 ? 12.260 4.145 -23.147 1.00 91.00 91 MET A CA 1
ATOM 749 C C . MET A 1 91 ? 10.802 3.695 -23.016 1.00 91.00 91 MET A C 1
ATOM 751 O O . MET A 1 91 ? 9.987 3.860 -23.926 1.00 91.00 91 MET A O 1
ATOM 755 N N . SER A 1 92 ? 10.483 3.044 -21.894 1.00 91.06 92 SER A N 1
ATOM 756 C CA . SER A 1 92 ? 9.136 2.525 -21.691 1.00 91.06 92 SER A CA 1
ATOM 757 C C . SER A 1 92 ? 8.108 3.667 -21.678 1.00 91.06 92 SER A C 1
ATOM 759 O O . SER A 1 92 ? 8.451 4.802 -21.338 1.00 91.06 92 SER A O 1
ATOM 761 N N . PRO A 1 93 ? 6.821 3.389 -21.959 1.00 91.56 93 PRO A N 1
ATOM 762 C CA . PRO A 1 93 ? 5.782 4.416 -21.901 1.00 91.56 93 PRO A CA 1
ATOM 763 C C . PRO A 1 93 ? 5.699 5.144 -20.551 1.00 91.56 93 PRO A C 1
ATOM 765 O O . PRO A 1 93 ? 5.312 6.306 -20.519 1.00 91.56 93 PRO A O 1
ATOM 768 N N . LEU A 1 94 ? 6.093 4.487 -19.450 1.00 87.25 94 LEU A N 1
ATOM 769 C CA . LEU A 1 94 ? 6.084 5.085 -18.111 1.00 87.25 94 LEU A CA 1
ATOM 770 C C . LEU A 1 94 ? 7.119 6.209 -17.963 1.00 87.25 94 LEU A C 1
ATOM 772 O O . LEU A 1 94 ? 6.870 7.163 -17.235 1.00 87.25 94 LEU A O 1
ATOM 776 N N . VAL A 1 95 ? 8.245 6.144 -18.678 1.00 86.75 95 VAL 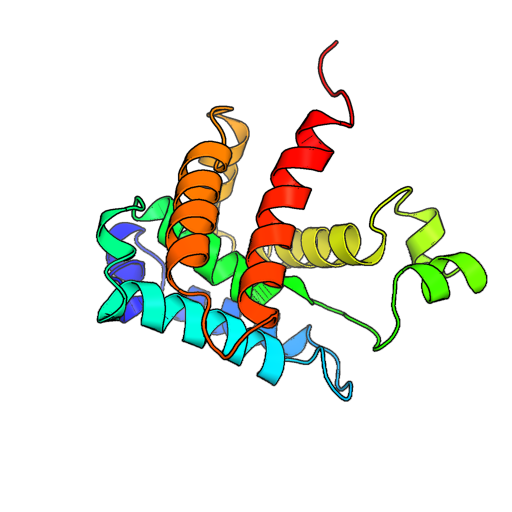A N 1
ATOM 777 C CA . VAL A 1 95 ? 9.290 7.187 -18.641 1.00 86.75 95 VAL A CA 1
ATOM 778 C C . VAL A 1 95 ? 8.793 8.506 -19.238 1.00 86.75 95 VAL A C 1
ATOM 780 O O . VAL A 1 95 ? 9.236 9.574 -18.835 1.00 86.75 95 VAL A O 1
ATOM 783 N N . ASN A 1 96 ? 7.835 8.452 -20.169 1.00 87.31 96 ASN A N 1
ATOM 784 C CA . ASN A 1 96 ? 7.222 9.660 -20.730 1.00 87.31 96 ASN A CA 1
ATOM 785 C C . ASN A 1 96 ? 6.235 10.323 -19.758 1.00 87.31 96 ASN A C 1
ATOM 787 O O . ASN A 1 96 ? 5.901 11.492 -19.935 1.00 87.31 96 ASN A O 1
ATOM 791 N N . LEU A 1 97 ? 5.738 9.572 -18.771 1.00 83.06 97 LEU A N 1
ATOM 792 C CA . LEU A 1 97 ? 4.770 10.046 -17.782 1.00 83.06 97 LEU A CA 1
ATOM 793 C C . LEU A 1 97 ? 5.459 10.561 -16.512 1.00 83.06 97 LEU A C 1
ATOM 795 O O . LEU A 1 97 ? 4.970 11.504 -15.897 1.00 83.06 97 LEU A O 1
ATOM 799 N N . TYR A 1 98 ? 6.597 9.967 -16.141 1.00 77.81 98 TYR A N 1
ATOM 800 C CA . TYR A 1 98 ? 7.293 10.238 -14.884 1.00 77.81 98 TYR A CA 1
ATOM 801 C C . TYR A 1 98 ? 8.773 10.553 -15.124 1.00 77.81 98 TYR A C 1
ATOM 803 O O . TYR A 1 98 ? 9.485 9.782 -15.765 1.00 77.81 98 TYR A O 1
ATOM 811 N N . SER A 1 99 ? 9.252 11.678 -14.584 1.00 66.38 99 SER A N 1
ATOM 812 C CA . SER A 1 99 ? 10.625 12.172 -14.784 1.00 66.38 99 SER A CA 1
ATOM 813 C C . SER A 1 99 ? 11.659 11.534 -13.846 1.00 66.38 99 SER A C 1
ATOM 815 O O . SER A 1 99 ? 12.792 11.276 -14.253 1.00 66.38 99 SER A O 1
ATOM 817 N N . THR A 1 100 ? 11.277 11.253 -12.600 1.00 70.38 100 THR A N 1
ATOM 818 C CA . THR A 1 100 ? 12.069 10.565 -11.565 1.00 70.38 100 THR A CA 1
ATOM 819 C C . THR A 1 100 ? 11.273 9.392 -11.007 1.00 70.38 100 THR A C 1
ATOM 821 O O . THR A 1 100 ? 10.058 9.342 -11.185 1.00 70.38 100 THR A O 1
ATOM 824 N N . SER A 1 101 ? 11.953 8.431 -10.364 1.00 72.19 101 SER A N 1
ATOM 825 C CA . SER A 1 101 ? 11.310 7.360 -9.576 1.00 72.19 101 SER A CA 1
ATOM 826 C C . SER A 1 101 ? 10.087 6.739 -10.284 1.00 72.19 101 SER A C 1
ATOM 828 O O . SER A 1 101 ? 8.971 6.739 -9.770 1.00 72.19 101 SER A O 1
ATOM 830 N N . VAL A 1 102 ? 10.298 6.318 -11.542 1.00 72.69 102 VAL A N 1
ATOM 831 C CA . VAL A 1 102 ? 9.242 6.037 -12.536 1.00 72.69 102 VAL A CA 1
ATOM 832 C C . VAL A 1 102 ? 8.226 5.015 -12.031 1.00 72.69 102 VAL A C 1
ATOM 834 O O . VAL A 1 102 ? 7.020 5.210 -12.166 1.00 72.69 102 VAL A O 1
ATOM 837 N N . LEU A 1 103 ? 8.708 3.911 -11.463 1.00 77.94 103 LEU A N 1
ATOM 838 C CA . LEU A 1 103 ? 7.848 2.860 -10.931 1.00 77.94 103 LEU A CA 1
ATOM 839 C C . LEU A 1 103 ? 7.144 3.320 -9.658 1.00 77.94 103 LEU A C 1
ATOM 841 O O . LEU A 1 103 ? 5.955 3.069 -9.495 1.00 77.94 103 LEU A O 1
ATOM 845 N N . GLU A 1 104 ? 7.841 4.046 -8.789 1.00 77.75 104 GLU A N 1
ATOM 846 C CA . GLU A 1 104 ? 7.289 4.511 -7.526 1.00 77.75 104 GLU A CA 1
ATOM 847 C C . GLU A 1 104 ? 6.133 5.500 -7.732 1.00 77.75 104 GLU A C 1
ATOM 849 O O . GLU A 1 104 ? 5.079 5.352 -7.108 1.00 77.75 104 GLU A O 1
ATOM 854 N N . HIS A 1 105 ? 6.279 6.442 -8.667 1.00 74.31 105 HIS A N 1
ATOM 855 C CA . HIS A 1 105 ? 5.191 7.335 -9.070 1.00 74.31 105 HIS A CA 1
ATOM 856 C C . HIS A 1 105 ? 4.024 6.572 -9.703 1.00 74.31 105 HIS A C 1
ATOM 858 O O . HIS A 1 105 ? 2.870 6.807 -9.344 1.00 74.31 105 HIS A O 1
ATOM 864 N N . HIS A 1 106 ? 4.309 5.596 -10.568 1.00 85.06 106 HIS A N 1
ATOM 865 C CA . HIS A 1 106 ? 3.273 4.755 -11.170 1.00 85.06 106 HIS A CA 1
ATOM 866 C C . HIS A 1 106 ? 2.447 4.003 -10.119 1.00 85.06 106 HIS A C 1
ATOM 868 O O . HIS A 1 106 ? 1.219 4.054 -10.134 1.00 85.06 106 HIS A O 1
ATOM 874 N N . HIS A 1 107 ? 3.096 3.327 -9.170 1.00 82.81 107 HIS A N 1
ATOM 875 C CA . HIS A 1 107 ? 2.416 2.595 -8.097 1.00 82.81 107 HIS A CA 1
ATOM 876 C C . HIS A 1 107 ? 1.577 3.531 -7.214 1.00 82.81 107 HIS A C 1
ATOM 878 O O . HIS A 1 107 ? 0.481 3.159 -6.786 1.00 82.81 107 HIS A O 1
ATOM 884 N N . PHE A 1 108 ? 2.066 4.749 -6.955 1.00 80.25 108 PHE A N 1
ATOM 885 C CA . PHE A 1 108 ? 1.320 5.758 -6.211 1.00 80.25 108 PHE A CA 1
ATOM 886 C C . PHE A 1 108 ? 0.058 6.185 -6.963 1.00 80.25 108 PHE A C 1
ATOM 888 O O . PHE A 1 108 ? 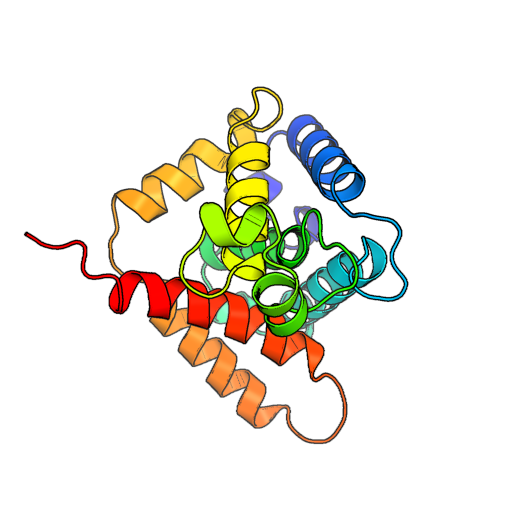-1.028 6.146 -6.387 1.00 80.25 108 PHE A O 1
ATOM 895 N N . ASP A 1 109 ? 0.159 6.489 -8.255 1.00 81.06 109 ASP A N 1
ATOM 896 C CA . ASP A 1 109 ? -1.001 6.842 -9.076 1.00 81.06 109 ASP A CA 1
ATOM 897 C C . ASP A 1 109 ? -2.015 5.695 -9.154 1.00 81.06 109 ASP A C 1
ATOM 899 O O . ASP A 1 109 ? -3.224 5.923 -9.042 1.00 81.06 109 ASP A O 1
ATOM 903 N N . GLN A 1 110 ? -1.545 4.445 -9.259 1.00 86.19 110 GLN A N 1
ATOM 904 C CA . GLN A 1 110 ? -2.411 3.266 -9.169 1.00 86.19 110 GLN A CA 1
ATOM 905 C C . GLN A 1 110 ? -3.124 3.190 -7.815 1.00 86.19 110 GLN A C 1
ATOM 907 O O . GLN A 1 110 ? -4.326 2.920 -7.770 1.00 86.19 110 GLN A O 1
ATOM 912 N N . CYS A 1 111 ? -2.412 3.457 -6.715 1.00 84.94 111 CYS A N 1
ATOM 913 C CA . CYS A 1 111 ? -3.007 3.539 -5.387 1.00 84.94 111 CYS A CA 1
ATOM 914 C C . CYS A 1 111 ? -4.114 4.598 -5.382 1.00 84.94 111 CYS A C 1
ATOM 916 O O . CYS A 1 111 ? -5.269 4.254 -5.141 1.00 84.94 111 CYS A O 1
ATOM 918 N N . ILE A 1 112 ? -3.811 5.845 -5.757 1.00 79.19 112 ILE A N 1
ATOM 919 C CA . ILE A 1 112 ? -4.773 6.956 -5.763 1.00 79.19 112 ILE A CA 1
ATOM 920 C C . ILE A 1 112 ? -6.001 6.646 -6.622 1.00 79.19 112 ILE A C 1
ATOM 922 O O . ILE A 1 112 ? -7.132 6.875 -6.187 1.00 79.19 112 ILE A O 1
ATOM 926 N N . MET A 1 113 ? -5.804 6.071 -7.808 1.00 84.75 113 MET A N 1
ATOM 927 C CA . MET A 1 113 ? -6.895 5.633 -8.675 1.00 84.75 113 MET A CA 1
ATOM 928 C C . MET A 1 113 ? -7.806 4.629 -7.957 1.00 84.75 113 MET A C 1
ATOM 930 O O . MET A 1 113 ? -9.026 4.795 -7.978 1.00 84.75 113 MET A O 1
ATOM 934 N N . LEU A 1 114 ? -7.234 3.622 -7.284 1.00 84.62 114 LEU A N 1
ATOM 935 C CA . LEU A 1 114 ? -7.988 2.619 -6.530 1.00 84.62 114 LEU A CA 1
ATOM 936 C C . LEU A 1 114 ? -8.699 3.191 -5.304 1.00 84.62 114 LEU A C 1
ATOM 938 O O . LEU A 1 114 ? -9.762 2.679 -4.957 1.00 84.62 114 LEU A O 1
ATOM 942 N N . LEU A 1 115 ? -8.156 4.232 -4.663 1.00 78.56 115 LEU A N 1
ATOM 943 C CA . LEU A 1 115 ? -8.812 4.916 -3.542 1.00 78.56 115 LEU A CA 1
ATOM 944 C C . LEU A 1 115 ? -9.950 5.841 -4.009 1.00 78.56 115 LEU A C 1
ATOM 946 O O . LEU A 1 115 ? -10.931 6.005 -3.282 1.00 78.56 115 LEU A O 1
ATOM 950 N N . ASN A 1 116 ? -9.887 6.367 -5.234 1.00 73.19 116 ASN A N 1
ATOM 951 C CA . ASN A 1 116 ? -10.887 7.280 -5.803 1.00 73.19 116 ASN A CA 1
ATOM 952 C C . ASN A 1 116 ? -12.041 6.594 -6.560 1.00 73.19 116 ASN A C 1
ATOM 954 O O . ASN A 1 116 ? -12.929 7.269 -7.086 1.00 73.19 116 ASN A O 1
ATOM 958 N N . THR A 1 117 ? -12.082 5.261 -6.620 1.00 71.62 117 THR A N 1
ATOM 959 C CA . THR A 1 117 ? -13.193 4.543 -7.265 1.00 71.62 117 THR A CA 1
ATOM 960 C C . THR A 1 117 ? -14.503 4.673 -6.479 1.00 71.62 117 THR A C 1
ATOM 962 O O . THR A 1 117 ? -14.508 4.813 -5.261 1.00 71.62 117 THR A O 1
ATOM 965 N N . LYS A 1 118 ? -15.661 4.526 -7.140 1.00 61.12 118 LYS A N 1
ATOM 966 C CA . LYS A 1 118 ? -16.975 4.485 -6.454 1.00 61.12 118 LYS A CA 1
ATOM 967 C C . LYS A 1 118 ? -17.063 3.393 -5.376 1.00 61.12 118 LYS A C 1
ATOM 969 O O . LYS A 1 118 ? -17.820 3.521 -4.421 1.00 61.12 118 LYS A O 1
ATOM 974 N N . VAL A 1 119 ? -16.278 2.326 -5.534 1.00 58.06 119 VAL A N 1
ATOM 975 C CA . VAL A 1 119 ? -16.173 1.197 -4.600 1.00 58.06 119 VAL A CA 1
ATOM 976 C C . VAL A 1 119 ? -15.437 1.591 -3.311 1.00 58.06 119 VAL A C 1
ATOM 978 O O . VAL A 1 119 ? -15.723 1.040 -2.252 1.00 58.06 119 VAL A O 1
ATOM 981 N N . SER A 1 120 ? -14.526 2.562 -3.393 1.00 58.12 120 SER A N 1
ATOM 982 C CA . SER A 1 120 ? -13.668 3.053 -2.308 1.00 58.12 120 SER A CA 1
ATOM 983 C C . SER A 1 120 ? -13.994 4.485 -1.860 1.00 58.12 120 SER A C 1
ATOM 985 O O . SER A 1 120 ? -13.439 4.943 -0.866 1.00 58.12 120 SER A O 1
ATOM 987 N N . GLN A 1 121 ? -14.918 5.185 -2.530 1.00 55.22 121 GLN A N 1
ATOM 988 C CA . GLN A 1 121 ? -15.327 6.566 -2.223 1.00 55.22 121 GLN A CA 1
ATOM 989 C C . GLN A 1 121 ? -15.827 6.748 -0.782 1.00 55.22 121 GLN A C 1
ATOM 991 O O . GLN A 1 121 ? -15.757 7.844 -0.242 1.00 55.22 121 GLN A O 1
ATOM 996 N N . ARG A 1 122 ? -16.291 5.680 -0.121 1.00 53.81 122 ARG A N 1
ATOM 997 C CA . ARG A 1 122 ? -16.653 5.710 1.309 1.00 53.81 122 ARG A CA 1
ATOM 998 C C . ARG A 1 122 ? -15.489 5.407 2.255 1.00 53.81 122 ARG A C 1
ATOM 1000 O O . ARG A 1 122 ? -15.603 5.664 3.443 1.00 53.81 122 ARG A O 1
ATOM 1007 N N . LEU A 1 123 ? -14.387 4.864 1.742 1.00 56.06 123 LEU A N 1
ATOM 1008 C CA . LEU A 1 123 ? -13.255 4.392 2.532 1.00 56.06 123 LEU A CA 1
ATOM 1009 C C . LEU A 1 123 ? -12.281 5.526 2.900 1.00 56.06 123 LEU A C 1
ATOM 1011 O O . LEU A 1 123 ? -11.688 5.480 3.972 1.00 56.06 123 LEU A O 1
ATOM 1015 N N . ILE A 1 124 ? -12.049 6.497 2.000 1.00 56.59 124 ILE A N 1
ATOM 1016 C CA . ILE A 1 124 ? -10.799 7.296 2.015 1.00 56.59 124 ILE A CA 1
ATOM 1017 C C . ILE A 1 124 ? -10.966 8.810 1.766 1.00 56.59 124 ILE A C 1
ATOM 1019 O O . ILE A 1 124 ? -9.987 9.555 1.850 1.00 56.59 124 ILE A O 1
ATOM 1023 N N . CYS A 1 125 ? -12.188 9.333 1.604 1.00 50.66 125 CYS A N 1
ATOM 1024 C CA . CYS A 1 125 ? -12.397 10.790 1.532 1.00 50.66 125 CYS A CA 1
ATOM 1025 C C . CYS A 1 125 ? -11.799 11.557 2.736 1.00 50.66 125 CYS A C 1
ATOM 1027 O O . CYS A 1 125 ? -11.415 12.712 2.579 1.00 50.66 125 CYS A O 1
ATOM 1029 N N . TRP A 1 126 ? -11.622 10.910 3.896 1.00 47.31 126 TRP A N 1
ATOM 1030 C CA . TRP A 1 126 ? -10.970 11.495 5.074 1.00 47.31 126 TRP A CA 1
ATOM 1031 C C . TRP A 1 126 ? -9.437 11.512 5.020 1.00 47.31 126 TRP A C 1
ATOM 1033 O O . TRP A 1 126 ? -8.843 12.513 5.410 1.00 47.31 126 TRP A O 1
ATOM 1043 N N . ILE A 1 127 ? -8.781 10.461 4.510 1.00 52.84 127 ILE A N 1
ATOM 1044 C CA . ILE A 1 127 ? -7.308 10.429 4.428 1.00 52.84 127 ILE A CA 1
ATOM 1045 C C . ILE A 1 127 ? -6.829 11.485 3.425 1.00 52.84 127 ILE A C 1
ATOM 1047 O O . ILE A 1 127 ? -5.899 12.224 3.724 1.00 52.84 127 ILE A O 1
ATOM 1051 N N . PHE A 1 128 ? -7.508 11.616 2.278 1.00 50.22 128 PHE A N 1
ATOM 1052 C CA . PHE A 1 128 ? -7.180 12.622 1.261 1.00 50.22 128 PHE A CA 1
ATOM 1053 C C . PHE A 1 128 ? -7.471 14.053 1.718 1.00 50.22 128 PHE A C 1
ATOM 1055 O O . PHE A 1 128 ? -6.628 14.931 1.542 1.00 50.22 128 PHE A O 1
ATOM 1062 N N . ALA A 1 129 ? -8.633 14.295 2.339 1.00 44.53 129 ALA A N 1
ATOM 1063 C CA . ALA A 1 129 ? -8.967 15.616 2.865 1.00 44.53 129 ALA A CA 1
ATOM 1064 C C . ALA A 1 129 ? -7.990 16.043 3.968 1.00 44.53 129 ALA A C 1
ATOM 1066 O O . ALA A 1 129 ? -7.578 17.197 3.986 1.00 44.53 129 ALA A O 1
ATOM 1067 N N . PHE A 1 130 ? -7.556 15.130 4.843 1.00 43.44 130 PHE A N 1
ATOM 1068 C CA . PHE A 1 130 ? -6.575 15.429 5.889 1.00 43.44 130 PHE A CA 1
ATOM 1069 C C . PHE A 1 130 ? -5.164 15.662 5.321 1.00 43.44 130 PHE A C 1
ATOM 1071 O O . PHE A 1 130 ? -4.514 16.633 5.700 1.00 43.44 130 PHE A O 1
ATOM 1078 N N . TYR A 1 131 ? -4.718 14.837 4.363 1.00 45.22 131 TYR A N 1
ATOM 1079 C CA . TYR A 1 131 ? -3.396 14.957 3.727 1.00 45.22 131 TYR A CA 1
ATOM 1080 C C . TYR A 1 131 ? -3.238 16.249 2.910 1.00 45.22 131 TYR A C 1
ATOM 1082 O O . TYR A 1 131 ? -2.159 16.833 2.889 1.00 45.22 131 TYR A O 1
ATOM 1090 N N . LEU A 1 132 ? -4.315 16.723 2.270 1.00 40.69 132 LEU A N 1
ATOM 1091 C CA . LEU A 1 132 ? -4.324 17.972 1.497 1.00 40.69 132 LEU A CA 1
ATOM 1092 C C . LEU A 1 132 ? -4.513 19.235 2.358 1.00 40.69 132 LEU A C 1
ATOM 1094 O O . LEU A 1 132 ? -4.113 20.314 1.933 1.00 40.69 132 LEU A O 1
ATOM 1098 N N . THR A 1 133 ? -5.121 19.133 3.547 1.00 36.06 133 THR A N 1
ATOM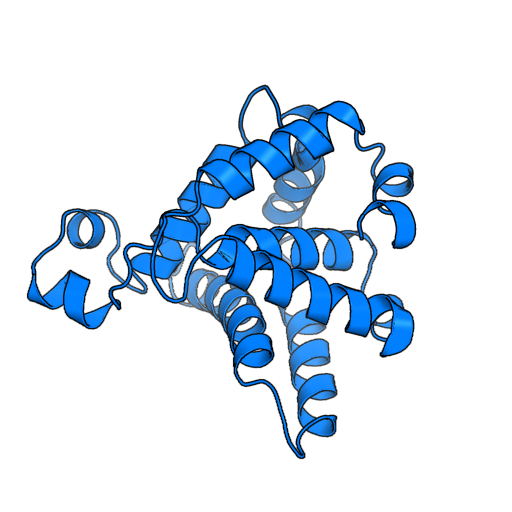 1099 C CA . THR A 1 133 ? -5.415 20.304 4.407 1.00 36.06 133 THR A CA 1
ATOM 1100 C C . THR A 1 133 ? -4.394 20.533 5.518 1.00 36.06 133 THR A C 1
ATOM 1102 O O . THR A 1 133 ? -4.260 21.658 5.994 1.00 36.06 133 THR A O 1
ATOM 1105 N N . HIS A 1 134 ? -3.664 19.500 5.940 1.00 43.62 134 HIS A N 1
ATOM 1106 C CA . HIS A 1 134 ? -2.716 19.582 7.047 1.00 43.62 134 HIS A CA 1
ATOM 1107 C C . HIS A 1 134 ? -1.311 19.236 6.555 1.00 43.62 134 HIS A C 1
ATOM 1109 O O . HIS A 1 134 ? -0.823 18.125 6.741 1.00 43.62 134 HIS A O 1
ATOM 1115 N N . SER A 1 135 ? -0.630 20.223 5.970 1.00 41.28 135 SER A N 1
ATOM 1116 C CA . SER A 1 135 ? 0.759 20.180 5.483 1.00 41.28 135 SER A CA 1
ATOM 1117 C C . SER A 1 135 ? 1.821 19.964 6.584 1.00 41.28 135 SER A C 1
ATOM 1119 O O . SER A 1 135 ? 2.944 20.454 6.477 1.00 41.28 135 SER A O 1
ATOM 1121 N N . LYS A 1 136 ? 1.497 19.256 7.675 1.00 43.28 136 LYS A N 1
ATOM 1122 C CA . LYS A 1 136 ? 2.464 18.806 8.682 1.00 43.28 136 LYS A CA 1
ATOM 1123 C C . LYS A 1 136 ? 2.664 17.302 8.520 1.00 43.28 136 LYS A C 1
ATOM 1125 O O . LYS A 1 136 ? 1.703 16.547 8.627 1.00 43.28 136 LYS A O 1
ATOM 1130 N N . PRO A 1 137 ? 3.881 16.846 8.204 1.00 49.16 137 PRO A N 1
ATOM 1131 C CA . PRO A 1 137 ? 4.029 15.682 7.360 1.00 49.16 137 PRO A CA 1
ATOM 1132 C C . PRO A 1 137 ? 4.180 14.418 8.204 1.00 49.16 137 PRO A C 1
ATOM 1134 O O . PRO A 1 137 ? 4.767 14.446 9.288 1.00 49.16 137 PRO A O 1
ATOM 1137 N N . LEU A 1 138 ? 3.796 13.279 7.626 1.00 49.34 138 LEU A N 1
ATOM 1138 C CA . LEU A 1 138 ? 4.169 11.930 8.080 1.00 49.34 138 LEU A CA 1
ATOM 1139 C C . LEU A 1 138 ? 5.688 11.753 8.323 1.00 49.34 138 LEU A C 1
ATOM 1141 O O . LEU A 1 138 ? 6.105 10.725 8.841 1.00 49.34 138 LEU A O 1
ATOM 1145 N N . ILE A 1 139 ? 6.527 12.744 7.999 1.00 48.34 139 ILE A N 1
ATOM 1146 C CA . ILE A 1 139 ? 7.974 12.793 8.228 1.00 48.34 139 ILE A CA 1
ATOM 1147 C C . ILE A 1 139 ? 8.367 12.479 9.673 1.00 48.34 139 ILE A C 1
ATOM 1149 O O . ILE A 1 139 ? 9.281 11.685 9.870 1.00 48.34 139 ILE A O 1
ATOM 1153 N N . GLU A 1 140 ? 7.754 13.088 10.692 1.00 51.53 140 GLU A N 1
ATOM 1154 C CA . GLU A 1 140 ? 8.189 12.845 12.078 1.00 51.53 140 GLU A CA 1
ATOM 1155 C C . GLU A 1 140 ? 7.829 11.427 12.568 1.00 51.53 140 GLU A C 1
ATOM 1157 O O . GLU A 1 140 ? 8.714 10.744 13.096 1.00 51.53 140 GLU A O 1
ATOM 1162 N N . PRO A 1 141 ? 6.611 10.916 12.313 1.00 54.06 141 PRO A N 1
ATOM 1163 C CA . PRO A 1 141 ? 6.278 9.503 12.497 1.00 54.06 141 PRO A CA 1
ATOM 1164 C C . PRO A 1 141 ? 7.200 8.560 11.712 1.00 54.06 141 PRO A C 1
ATOM 1166 O O . PRO A 1 141 ? 7.737 7.613 12.281 1.00 54.06 141 PRO A O 1
ATOM 1169 N N . LEU A 1 142 ? 7.486 8.838 10.437 1.00 51.22 142 LEU A N 1
ATOM 1170 C CA . LEU A 1 142 ? 8.408 8.039 9.619 1.00 51.22 142 LEU A CA 1
ATOM 1171 C C . LEU A 1 142 ? 9.844 8.083 10.150 1.00 51.22 142 LEU A C 1
ATOM 1173 O O . LEU A 1 142 ? 10.532 7.066 10.166 1.00 51.22 142 LEU A O 1
ATOM 1177 N N . ARG A 1 143 ? 10.305 9.225 10.669 1.00 54.03 143 ARG A N 1
ATOM 1178 C CA . ARG A 1 143 ? 11.596 9.338 11.365 1.00 54.03 143 ARG A CA 1
ATOM 1179 C C . ARG A 1 143 ? 11.607 8.558 12.672 1.00 54.03 143 ARG A C 1
ATOM 1181 O O . ARG A 1 143 ? 12.656 8.028 13.034 1.00 54.03 143 ARG A O 1
ATOM 1188 N N . ARG A 1 144 ? 10.497 8.513 13.417 1.00 60.31 144 ARG A N 1
ATOM 1189 C CA . ARG A 1 144 ? 10.358 7.648 14.604 1.00 60.31 144 ARG A CA 1
ATOM 1190 C C . ARG A 1 144 ? 10.424 6.186 14.193 1.00 60.31 144 ARG A C 1
ATOM 1192 O O . ARG A 1 144 ? 11.184 5.443 14.798 1.00 60.31 144 ARG A O 1
ATOM 1199 N N . LEU A 1 145 ? 9.753 5.817 13.106 1.00 56.84 145 LEU A N 1
ATOM 1200 C CA . LEU A 1 145 ? 9.789 4.477 12.538 1.00 56.84 145 LEU A CA 1
ATOM 1201 C C . LEU A 1 145 ? 11.223 4.085 12.164 1.00 56.84 145 LEU A C 1
ATOM 1203 O O . LEU A 1 145 ? 11.775 3.151 12.734 1.00 56.84 145 LEU A O 1
ATOM 1207 N N . CYS A 1 146 ? 11.893 4.870 11.318 1.00 54.38 146 CYS A N 1
ATOM 1208 C CA . CYS A 1 146 ? 13.291 4.666 10.932 1.00 54.38 146 CYS A CA 1
ATOM 1209 C C . CYS A 1 146 ? 14.264 4.633 12.129 1.00 54.38 146 CYS A C 1
ATOM 1211 O O . CYS A 1 146 ? 15.300 3.971 12.053 1.00 54.38 146 CYS A O 1
ATOM 1213 N N . ARG A 1 147 ? 13.968 5.336 13.233 1.00 57.41 147 ARG A N 1
ATOM 1214 C CA . ARG A 1 147 ? 14.728 5.243 14.495 1.00 57.41 147 ARG A CA 1
ATOM 1215 C C . ARG A 1 147 ? 14.452 3.930 15.231 1.00 57.41 147 ARG A C 1
ATOM 1217 O O . ARG A 1 147 ? 15.411 3.268 15.615 1.00 57.41 147 ARG A O 1
ATOM 1224 N N . SER A 1 148 ? 13.192 3.521 15.359 1.00 53.16 148 SER A N 1
ATOM 1225 C CA . SER A 1 148 ? 12.802 2.239 15.959 1.00 53.16 148 SER A CA 1
ATOM 1226 C C . SER A 1 148 ? 13.395 1.051 15.196 1.00 53.16 148 SER A C 1
ATOM 1228 O O . SER A 1 148 ? 13.930 0.135 15.813 1.00 53.16 148 SER A O 1
ATOM 1230 N N . PHE A 1 149 ? 13.421 1.103 13.861 1.00 47.66 149 PHE A N 1
ATOM 1231 C CA . PHE A 1 149 ? 14.058 0.081 13.021 1.00 47.66 149 PHE A CA 1
ATOM 1232 C C . PHE A 1 149 ? 15.582 0.039 13.145 1.00 47.66 149 PHE A C 1
ATOM 1234 O O . PHE A 1 149 ? 16.181 -1.025 13.009 1.00 47.66 149 PHE A O 1
ATOM 1241 N N . ARG A 1 150 ? 16.223 1.168 13.469 1.00 46.94 150 ARG A N 1
ATOM 1242 C CA . ARG A 1 150 ? 17.671 1.221 13.717 1.00 46.94 150 ARG A CA 1
ATOM 1243 C C . ARG A 1 150 ? 18.084 0.351 14.913 1.00 46.94 150 ARG A C 1
ATOM 1245 O O . ARG A 1 150 ? 19.188 -0.181 14.905 1.00 46.94 150 ARG A O 1
ATOM 1252 N N . ASN A 1 151 ? 17.182 0.158 15.879 1.00 41.88 151 ASN A N 1
ATOM 1253 C CA . ASN A 1 151 ? 17.385 -0.694 17.056 1.00 41.88 151 ASN A CA 1
ATOM 1254 C C . ASN A 1 151 ? 17.026 -2.176 16.824 1.00 41.88 151 ASN A C 1
ATOM 1256 O O . ASN A 1 151 ? 17.397 -3.014 17.638 1.00 41.88 151 ASN A O 1
ATOM 1260 N N . PHE A 1 152 ? 16.348 -2.516 15.720 1.00 40.38 152 PHE A N 1
ATOM 1261 C CA . PHE A 1 152 ? 15.996 -3.898 15.349 1.00 40.38 152 PHE A CA 1
ATOM 1262 C C . PHE A 1 152 ? 17.072 -4.601 14.493 1.00 40.38 152 PHE A C 1
ATOM 1264 O O . PHE A 1 152 ? 16.955 -5.786 14.192 1.00 40.38 152 PHE A O 1
ATOM 1271 N N . ASN A 1 153 ? 18.145 -3.899 14.111 1.00 35.03 153 ASN A N 1
ATOM 1272 C CA . ASN A 1 153 ? 19.194 -4.417 13.230 1.00 35.03 153 ASN A CA 1
ATOM 1273 C C . ASN A 1 153 ? 20.142 -5.409 13.932 1.00 35.03 153 ASN A C 1
ATOM 1275 O O . ASN A 1 153 ? 21.243 -5.034 14.329 1.00 35.03 153 ASN A O 1
ATOM 1279 N N . ARG A 1 154 ? 19.757 -6.690 13.995 1.00 35.12 154 ARG A N 1
ATOM 1280 C CA . ARG A 1 154 ? 20.669 -7.845 13.860 1.00 35.12 154 ARG A CA 1
ATOM 1281 C C . ARG A 1 154 ? 19.892 -9.037 13.300 1.00 35.12 154 ARG A C 1
ATOM 1283 O O . ARG A 1 154 ? 19.361 -9.828 14.065 1.00 35.12 154 ARG A O 1
ATOM 1290 N N . HIS A 1 155 ? 19.927 -9.191 11.979 1.00 33.88 155 HIS A N 1
ATOM 1291 C CA . HIS A 1 155 ? 19.364 -10.303 11.201 1.00 33.88 155 HIS A CA 1
ATOM 1292 C C . HIS A 1 155 ? 17.878 -10.147 10.825 1.00 33.88 155 HIS A C 1
ATOM 1294 O O . HIS A 1 155 ? 17.014 -10.016 11.678 1.00 33.88 155 HIS A O 1
ATOM 1300 N N . SER A 1 156 ? 17.617 -10.241 9.515 1.00 32.41 156 SER A N 1
ATOM 1301 C CA . SER A 1 156 ? 16.335 -10.254 8.782 1.00 32.41 156 SER A CA 1
ATOM 1302 C C . SER A 1 156 ? 15.647 -8.913 8.434 1.00 32.41 156 SER A C 1
ATOM 1304 O O . SER A 1 156 ? 15.368 -8.073 9.278 1.00 32.41 156 SER A O 1
ATOM 1306 N N . ASP A 1 157 ? 15.350 -8.787 7.132 1.00 36.94 157 ASP A N 1
ATOM 1307 C CA . ASP A 1 157 ? 14.335 -7.937 6.482 1.00 36.94 157 ASP A CA 1
ATOM 1308 C C . ASP A 1 157 ? 14.685 -6.534 5.954 1.00 36.94 157 ASP A C 1
ATOM 1310 O O . ASP A 1 157 ? 14.147 -5.500 6.353 1.00 36.94 157 ASP A O 1
ATOM 1314 N N . VAL A 1 158 ? 15.448 -6.544 4.858 1.00 36.56 158 VAL A N 1
ATOM 1315 C CA . VAL A 1 158 ? 15.625 -5.441 3.890 1.00 36.56 158 VAL A CA 1
ATOM 1316 C C . VAL A 1 158 ? 14.286 -4.948 3.289 1.00 36.56 158 VAL A C 1
ATOM 1318 O O . VAL A 1 158 ? 14.192 -3.808 2.839 1.00 36.56 158 VAL A O 1
ATOM 1321 N N . ALA A 1 159 ? 13.219 -5.758 3.334 1.00 33.81 159 ALA A N 1
ATOM 1322 C CA . ALA A 1 159 ? 11.890 -5.409 2.815 1.00 33.81 159 ALA A CA 1
ATOM 1323 C C . ALA A 1 159 ? 11.151 -4.347 3.661 1.00 33.81 159 ALA A C 1
ATOM 1325 O O . ALA A 1 159 ? 10.460 -3.493 3.108 1.00 33.81 159 ALA A O 1
ATOM 1326 N N . ASN A 1 160 ? 11.354 -4.326 4.985 1.00 35.50 160 ASN A N 1
ATOM 1327 C CA . ASN A 1 160 ? 10.712 -3.344 5.875 1.00 35.50 160 ASN A CA 1
ATOM 1328 C C . ASN A 1 160 ? 11.312 -1.943 5.715 1.00 35.50 160 ASN A C 1
ATOM 1330 O O . ASN A 1 160 ? 10.608 -0.938 5.784 1.00 35.50 160 ASN A O 1
ATOM 1334 N N . VAL A 1 161 ? 12.613 -1.878 5.419 1.00 38.62 161 VAL A N 1
ATOM 1335 C CA . VAL A 1 161 ? 13.310 -0.634 5.075 1.00 38.62 161 VAL A CA 1
ATOM 1336 C C . VAL A 1 161 ? 12.823 -0.087 3.730 1.00 38.62 161 VAL A C 1
ATOM 1338 O O . VAL A 1 161 ? 12.864 1.123 3.533 1.00 38.62 161 VAL A O 1
ATOM 1341 N N . PHE A 1 162 ? 12.323 -0.939 2.826 1.00 36.56 162 PHE A N 1
ATOM 1342 C CA . PHE A 1 162 ? 11.861 -0.534 1.498 1.00 36.56 162 PHE A CA 1
ATOM 1343 C C . PHE A 1 162 ? 10.499 0.162 1.536 1.00 36.56 162 PHE A C 1
ATOM 1345 O O . PHE A 1 162 ? 10.411 1.268 1.025 1.00 36.56 162 PHE A O 1
ATOM 1352 N N . ALA A 1 163 ? 9.491 -0.389 2.227 1.00 38.97 163 ALA A N 1
ATOM 1353 C CA . ALA A 1 163 ? 8.198 0.286 2.439 1.00 38.97 163 ALA A CA 1
ATOM 1354 C C . ALA A 1 163 ? 8.360 1.623 3.187 1.00 38.97 163 ALA A C 1
ATOM 1356 O O . ALA A 1 163 ? 7.686 2.613 2.903 1.00 38.97 163 ALA A O 1
ATOM 1357 N N . LEU A 1 164 ? 9.330 1.674 4.102 1.00 39.78 164 LEU A N 1
ATOM 1358 C CA . LEU A 1 164 ? 9.690 2.886 4.825 1.00 39.78 164 LEU A CA 1
ATOM 1359 C C . LEU A 1 164 ? 10.428 3.908 3.994 1.00 39.78 164 LEU A C 1
ATOM 1361 O O . LEU A 1 164 ? 10.114 5.094 4.080 1.00 39.78 164 LEU A O 1
ATOM 1365 N N . ARG A 1 165 ? 11.384 3.467 3.174 1.00 41.38 165 ARG A N 1
ATOM 1366 C CA . ARG A 1 165 ? 11.992 4.311 2.151 1.00 41.38 165 ARG A CA 1
ATOM 1367 C C . ARG A 1 165 ? 10.929 4.802 1.190 1.00 41.38 165 ARG A C 1
ATOM 1369 O O . ARG A 1 165 ? 10.979 5.968 0.871 1.00 41.38 165 ARG A O 1
ATOM 1376 N N . TRP A 1 166 ? 9.949 3.991 0.816 1.00 43.75 166 TRP A N 1
ATOM 1377 C CA . TRP A 1 166 ? 8.847 4.376 -0.059 1.00 43.75 166 TRP A CA 1
ATOM 1378 C C . TRP A 1 166 ? 8.046 5.549 0.507 1.00 43.75 166 TRP A C 1
ATOM 1380 O O . TRP A 1 166 ? 7.906 6.574 -0.149 1.00 43.75 166 TRP A O 1
ATOM 1390 N N . MET A 1 167 ? 7.642 5.472 1.778 1.00 45.03 167 MET A N 1
ATOM 1391 C CA . MET A 1 167 ? 7.006 6.598 2.470 1.00 45.03 167 MET A CA 1
ATOM 1392 C C . MET A 1 167 ? 7.967 7.785 2.686 1.00 45.03 167 MET A C 1
ATOM 1394 O O . MET A 1 167 ? 7.547 8.939 2.657 1.00 45.03 167 MET A O 1
ATOM 1398 N N . SER A 1 168 ? 9.268 7.522 2.860 1.00 39.81 168 SER A N 1
ATOM 1399 C CA . SER A 1 168 ? 10.304 8.561 2.954 1.00 39.81 168 SER A CA 1
ATOM 1400 C C . SER A 1 168 ? 10.526 9.284 1.622 1.00 39.81 168 SER A C 1
ATOM 1402 O O . SER A 1 168 ? 10.680 10.495 1.642 1.00 39.81 168 SER A O 1
ATOM 1404 N N . TYR A 1 169 ? 10.531 8.569 0.492 1.00 39.09 169 TYR A N 1
ATOM 1405 C CA . TYR A 1 169 ? 10.667 9.080 -0.874 1.00 39.09 169 TYR A CA 1
ATOM 1406 C C . TYR A 1 169 ? 9.402 9.839 -1.281 1.00 39.09 169 TYR A C 1
ATOM 1408 O O . TYR A 1 169 ? 9.524 10.916 -1.845 1.00 39.09 169 TYR A O 1
ATOM 1416 N N . LEU A 1 170 ? 8.211 9.378 -0.875 1.00 42.00 170 LEU A N 1
ATOM 1417 C CA . LEU A 1 170 ? 6.956 10.126 -1.022 1.00 42.00 170 LEU A CA 1
ATOM 1418 C C . LEU A 1 170 ? 7.002 11.482 -0.294 1.00 42.00 170 LEU A C 1
ATOM 1420 O O . LEU A 1 170 ? 6.553 12.495 -0.820 1.00 42.00 170 LEU A O 1
ATOM 1424 N N . CYS A 1 171 ? 7.572 11.523 0.917 1.00 37.59 171 CYS A N 1
ATOM 1425 C CA . CYS A 1 171 ? 7.766 12.772 1.655 1.00 37.59 171 CYS A CA 1
ATOM 1426 C C . CYS A 1 171 ? 8.962 13.607 1.164 1.00 37.59 171 CYS A C 1
ATOM 1428 O O . CYS A 1 171 ? 8.940 14.820 1.355 1.00 37.59 171 CYS A O 1
ATOM 1430 N N . LEU A 1 172 ? 10.000 13.000 0.572 1.00 33.78 172 LEU A N 1
ATOM 1431 C CA . LEU A 1 172 ? 11.173 13.712 0.050 1.00 33.78 172 LEU A CA 1
ATOM 1432 C C . LEU A 1 172 ? 10.917 14.303 -1.341 1.00 33.78 172 LEU A C 1
ATOM 1434 O O . LEU A 1 172 ? 11.303 15.440 -1.570 1.00 33.78 172 LEU A O 1
ATOM 1438 N N . GLU A 1 173 ? 10.263 13.588 -2.259 1.00 36.53 173 GLU A N 1
ATOM 1439 C CA . GLU A 1 173 ? 9.992 14.091 -3.616 1.00 36.53 173 GLU A CA 1
ATOM 1440 C C . GLU A 1 173 ? 8.919 15.190 -3.612 1.00 36.53 173 GLU A C 1
ATOM 1442 O O . GLU A 1 173 ? 9.078 16.175 -4.324 1.00 36.53 173 GLU A O 1
ATOM 1447 N N . LEU A 1 174 ? 7.936 15.152 -2.700 1.00 35.78 174 LEU A N 1
ATOM 1448 C CA . LEU A 1 174 ? 7.045 16.300 -2.450 1.00 35.78 174 LEU A CA 1
ATOM 1449 C C . LEU A 1 174 ? 7.775 17.526 -1.857 1.00 35.78 174 LEU A C 1
ATOM 1451 O O . LEU A 1 174 ? 7.256 18.636 -1.925 1.00 35.78 174 LEU A O 1
ATOM 1455 N N . PHE A 1 175 ? 8.976 17.346 -1.292 1.00 29.72 175 PHE A N 1
ATOM 1456 C CA . PHE A 1 175 ? 9.824 18.430 -0.773 1.00 29.72 175 PHE A CA 1
ATOM 1457 C C . PHE A 1 175 ? 10.888 18.892 -1.789 1.00 29.72 175 PHE A C 1
ATOM 1459 O O . PHE A 1 175 ? 11.357 20.024 -1.711 1.00 29.72 175 PHE A O 1
ATOM 1466 N N . ILE A 1 176 ? 11.269 18.032 -2.741 1.00 32.53 176 ILE A N 1
ATOM 1467 C CA . ILE A 1 176 ? 12.289 18.292 -3.772 1.00 32.53 176 ILE A CA 1
ATOM 1468 C C . ILE A 1 176 ? 11.660 18.827 -5.073 1.00 32.53 176 ILE A C 1
ATOM 1470 O O . ILE A 1 176 ? 12.308 19.601 -5.773 1.00 32.53 176 ILE A O 1
ATOM 1474 N N . LEU A 1 177 ? 10.394 18.507 -5.374 1.00 31.98 177 LEU A N 1
ATOM 1475 C CA . LEU A 1 177 ? 9.688 18.960 -6.587 1.00 31.98 177 LEU A CA 1
ATOM 1476 C C . LEU A 1 177 ? 8.947 20.306 -6.453 1.00 31.98 177 LEU A C 1
ATOM 1478 O O . LEU A 1 177 ? 8.125 20.630 -7.303 1.00 31.98 177 LEU A O 1
ATOM 1482 N N . GLY A 1 178 ? 9.257 21.120 -5.438 1.00 30.80 178 GLY A N 1
ATOM 1483 C CA . GLY A 1 178 ? 9.085 22.579 -5.515 1.00 30.80 178 GLY A CA 1
ATOM 1484 C C . GLY A 1 178 ? 7.718 23.106 -5.978 1.00 30.80 178 GLY A C 1
ATOM 1485 O O . GLY A 1 178 ? 7.671 23.941 -6.874 1.00 30.80 178 GLY A O 1
ATOM 1486 N N . TYR A 1 179 ? 6.616 22.680 -5.355 1.00 31.58 179 TYR A N 1
ATOM 1487 C CA . TYR A 1 179 ? 5.326 23.376 -5.475 1.00 31.58 179 TYR A CA 1
ATOM 1488 C C . TYR A 1 179 ? 5.104 24.310 -4.275 1.00 31.58 179 TYR A C 1
ATOM 1490 O O . TYR A 1 179 ? 4.328 24.031 -3.364 1.00 31.58 179 TYR A O 1
ATOM 1498 N N . TYR A 1 180 ? 5.810 25.437 -4.294 1.00 23.97 180 TYR A N 1
ATOM 1499 C CA . TYR A 1 180 ? 5.379 26.707 -3.705 1.00 23.97 180 TYR A CA 1
ATOM 1500 C C . TYR A 1 180 ? 5.586 27.772 -4.796 1.00 23.97 180 TYR A C 1
ATOM 1502 O O . TYR A 1 180 ? 6.630 27.716 -5.450 1.00 23.97 180 TYR A O 1
ATOM 1510 N N . PRO A 1 181 ? 4.625 28.682 -5.053 1.00 31.73 181 PRO A N 1
ATOM 1511 C CA . PRO A 1 181 ? 4.919 29.888 -5.823 1.00 31.73 181 PRO A CA 1
ATOM 1512 C C . PRO A 1 181 ? 5.978 30.750 -5.122 1.00 31.73 181 PRO A C 1
ATOM 1514 O O . PRO A 1 181 ? 6.040 30.712 -3.869 1.00 31.73 181 PRO A O 1
#

pLDDT: mean 71.7, std 22.09, range [23.97, 97.81]

Organism: Dibothriocephalus latus (NCBI:txid60516)

Foldseek 3Di:
DCVVLVVCVVLVADPQLVVVLLVLLQVQADPEPALHQVNLVVLLVVLVCCCPPVVLVVLDDSLLNVVLSLLSSQQQGNPDHDAPVVCVVVVPPQVVVDVPPSRRVVSVVVSVVSCPDPSNVSPPPPSVVCVVPPPPDCVVVLVVVVVSVVVVPDDDDPPNVVSSVSSVCVVVCVVVVDPDD

Sequence (181 aa):
MFTDLDLVNRFHIDYISLCRWLLSVKKNYRDVIYHNWRHAFNVAQTMFSMFKTGGLQSLFGDLECLAIIIACLSHDLDHRGTNNQFQIKTMSPLVNLYSTSVLEHHHFDQCIMLLNTKVSQRLICWIFAFYLTHSKPLIEPLRRLCRSFRNFNRHSDVANVFALRWMSYLCLELFILGYYP

InterPro domains:
  IPR002073 3'5'-cyclic nucleotide phosphodiesterase, catalytic domain [PF00233] (34-118)
  IPR002073 3'5'-cyclic nucleotide phosphodiesterase, catalytic domain [PS51845] (1-181)
  IPR003607 HD/PDEase domain [cd00077] (34-124)
  IPR023088 3'5'-cyclic nucleotide phosphodiesterase [PR00387] (30-43)
  IPR023088 3'5'-cyclic nucleotide phosphodiesterase [PR00387] (61-74)
  IPR023088 3'5'-cyclic nucleotide phosphodiesterase [PR00387] (75-90)
  IPR023088 3'5'-cyclic nucleotide phosphodiesterase [PR00387] (101-117)
  IPR023174 3'5'-cyclic nucleotide phosphodiesterase, conserved site [PS00126] (75-86)
  IPR036971 3'5'-cyclic nucleotide phosphodiesterase, catalytic domain superfamily [G3DSA:1.10.1300.10] (1-129)